Protein AF-J9DNV3-F1 (afdb_monomer_lite)

pLDDT: mean 88.5, std 7.34, range [64.44, 96.25]

Radius of gyration: 16.26 Å; chains: 1; bounding box: 33×27×43 Å

InterPro domains:
  IPR027272 Piezo family [PTHR47049] (1-113)

Organism: Wuchereria bancrofti (NCBI:txid6293)

Structure (mmCIF, N/CA/C/O backbone):
data_AF-J9DNV3-F1
#
_entry.id   AF-J9DNV3-F1
#
loop_
_atom_site.group_PDB
_atom_site.id
_atom_site.type_symbol
_atom_site.label_atom_id
_atom_site.label_alt_id
_atom_site.label_comp_id
_atom_site.label_asym_id
_atom_site.label_entity_id
_atom_site.label_seq_id
_atom_site.pdbx_PDB_ins_code
_atom_site.Cartn_x
_atom_site.Cartn_y
_atom_site.Cartn_z
_atom_site.occupancy
_atom_site.B_iso_or_equiv
_atom_site.auth_seq_id
_atom_site.auth_comp_id
_atom_site.auth_asym_id
_atom_site.auth_atom_id
_atom_site.pdbx_PDB_model_num
ATOM 1 N N . MET A 1 1 ? -3.497 2.275 15.743 1.00 85.81 1 MET A N 1
ATOM 2 C CA . MET A 1 1 ? -3.878 3.617 15.231 1.00 85.81 1 MET A CA 1
ATOM 3 C C . MET A 1 1 ? -2.666 4.524 15.023 1.00 85.81 1 MET A C 1
ATOM 5 O O . ME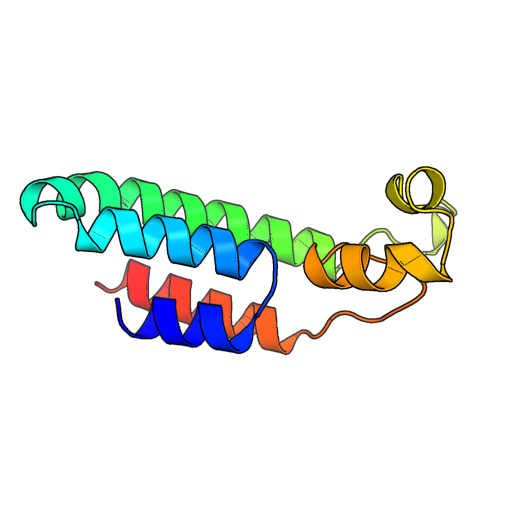T A 1 1 ? -2.448 4.947 13.900 1.00 85.81 1 MET A O 1
ATOM 9 N N . THR A 1 2 ? -1.830 4.778 16.037 1.00 89.88 2 THR A N 1
ATOM 10 C CA . THR A 1 2 ? -0.612 5.614 15.901 1.00 89.88 2 THR A CA 1
ATOM 11 C C . THR A 1 2 ? 0.356 5.110 14.825 1.00 89.88 2 THR A C 1
ATOM 13 O O . THR A 1 2 ? 0.823 5.900 14.013 1.00 89.88 2 THR A O 1
ATOM 16 N N . MET A 1 3 ? 0.579 3.793 14.746 1.00 91.62 3 MET A N 1
ATOM 17 C CA . MET A 1 3 ? 1.405 3.189 13.691 1.00 91.62 3 MET A CA 1
ATOM 18 C C . MET A 1 3 ? 0.876 3.468 12.276 1.00 91.62 3 MET A C 1
ATOM 20 O O . MET A 1 3 ? 1.674 3.688 11.375 1.00 91.62 3 MET A O 1
ATOM 24 N N . MET A 1 4 ? -0.447 3.535 12.077 1.00 93.44 4 MET A N 1
ATOM 25 C CA . MET A 1 4 ? -1.024 3.873 10.765 1.00 93.44 4 MET A CA 1
ATOM 26 C C . MET A 1 4 ? -0.638 5.295 10.348 1.00 93.44 4 MET A C 1
ATOM 28 O O . MET A 1 4 ? -0.258 5.518 9.205 1.00 93.44 4 MET A O 1
ATOM 32 N N . ALA A 1 5 ? -0.680 6.247 11.284 1.00 94.06 5 ALA A N 1
ATOM 33 C CA . ALA A 1 5 ? -0.280 7.626 11.019 1.00 94.06 5 ALA A CA 1
ATOM 34 C C . ALA A 1 5 ? 1.223 7.740 10.707 1.00 94.06 5 ALA A C 1
ATOM 36 O O . ALA A 1 5 ? 1.604 8.453 9.784 1.00 94.06 5 ALA A O 1
ATOM 37 N N . VAL A 1 6 ? 2.070 7.001 11.433 1.00 93.94 6 VAL A N 1
ATOM 38 C CA . VAL A 1 6 ? 3.523 6.973 11.188 1.00 93.94 6 VAL A CA 1
ATOM 39 C C . VAL A 1 6 ? 3.841 6.393 9.809 1.00 93.94 6 VAL A C 1
ATOM 41 O O . VAL A 1 6 ? 4.634 6.976 9.075 1.00 93.94 6 VAL A O 1
ATOM 44 N N . VAL A 1 7 ? 3.204 5.283 9.422 1.00 94.00 7 VAL A N 1
ATOM 45 C CA . VAL A 1 7 ? 3.427 4.674 8.100 1.00 94.00 7 VAL A CA 1
ATOM 46 C C . VAL A 1 7 ? 2.922 5.573 6.974 1.00 94.00 7 VAL A C 1
ATOM 48 O O . VAL A 1 7 ? 3.634 5.752 5.987 1.00 94.00 7 VAL A O 1
ATOM 51 N N . ALA A 1 8 ? 1.760 6.214 7.141 1.00 94.12 8 ALA A N 1
ATOM 52 C CA . ALA A 1 8 ? 1.266 7.190 6.172 1.00 94.12 8 ALA A CA 1
ATOM 53 C C . ALA A 1 8 ? 2.252 8.358 5.983 1.00 94.12 8 ALA A C 1
ATOM 55 O O . ALA A 1 8 ? 2.548 8.745 4.853 1.00 94.12 8 ALA A O 1
ATOM 56 N N . TRP A 1 9 ? 2.814 8.871 7.081 1.00 92.12 9 TRP A N 1
ATOM 57 C CA . TRP A 1 9 ? 3.813 9.940 7.049 1.00 92.12 9 TRP A CA 1
ATOM 58 C C . TRP A 1 9 ? 5.128 9.525 6.379 1.00 92.12 9 TRP A C 1
ATOM 60 O O . TRP A 1 9 ? 5.734 10.320 5.673 1.00 92.12 9 TRP A O 1
ATOM 70 N N . ILE A 1 10 ? 5.590 8.290 6.590 1.00 90.69 10 ILE A N 1
ATOM 71 C CA . ILE A 1 10 ? 6.827 7.792 5.968 1.00 90.69 10 ILE A CA 1
ATOM 72 C C . ILE A 1 10 ? 6.662 7.634 4.451 1.00 90.69 10 ILE A C 1
ATOM 74 O O . ILE A 1 10 ? 7.616 7.841 3.704 1.00 90.69 10 ILE A O 1
ATOM 78 N N . ARG A 1 11 ? 5.470 7.243 3.992 1.00 89.94 11 ARG A N 1
ATOM 79 C CA . ARG A 1 11 ? 5.229 6.906 2.587 1.00 89.94 11 ARG A CA 1
ATOM 80 C C . ARG A 1 11 ? 4.944 8.090 1.677 1.00 89.94 11 ARG A C 1
ATOM 82 O O . ARG A 1 11 ? 5.514 8.141 0.590 1.00 89.94 11 ARG A O 1
ATOM 89 N N . MET A 1 12 ? 4.079 9.011 2.110 1.00 90.88 12 MET A N 1
ATOM 90 C CA . MET A 1 12 ? 3.672 10.204 1.345 1.00 90.88 12 MET A CA 1
ATOM 91 C C . MET A 1 12 ? 3.206 9.917 -0.104 1.00 90.88 12 MET A C 1
ATOM 93 O O . MET A 1 12 ? 3.364 10.760 -0.985 1.00 90.88 12 MET A O 1
ATOM 97 N N . ASP A 1 13 ? 2.622 8.742 -0.354 1.00 92.19 13 ASP A N 1
ATOM 98 C CA . ASP A 1 13 ? 2.165 8.263 -1.668 1.00 92.19 13 ASP A CA 1
ATOM 99 C C . ASP A 1 13 ? 0.658 7.925 -1.682 1.00 92.19 13 ASP A C 1
ATOM 101 O O . ASP A 1 13 ? -0.061 8.139 -0.699 1.00 92.19 13 ASP A O 1
ATOM 105 N N . LEU A 1 14 ? 0.149 7.400 -2.803 1.00 92.75 14 LEU A N 1
ATOM 106 C CA . LEU A 1 14 ? -1.252 6.986 -2.940 1.00 92.75 14 LEU A CA 1
ATOM 107 C C . LEU A 1 14 ? -1.674 6.006 -1.829 1.00 92.75 14 LEU A C 1
ATOM 109 O O . LEU A 1 14 ? -2.755 6.153 -1.254 1.00 92.75 14 LEU A O 1
ATOM 113 N N . LEU A 1 15 ? -0.832 5.028 -1.488 1.00 92.38 15 LEU A N 1
ATOM 114 C CA . LEU A 1 15 ? -1.148 4.045 -0.450 1.00 92.38 15 LEU A CA 1
ATOM 115 C C . LEU A 1 15 ? -1.228 4.697 0.935 1.00 92.38 15 LEU A C 1
ATOM 117 O O . LEU A 1 15 ? -2.114 4.349 1.720 1.00 92.38 15 LEU A O 1
ATOM 121 N N . ALA A 1 16 ? -0.389 5.701 1.210 1.00 94.44 16 ALA A N 1
ATOM 122 C CA . ALA A 1 16 ? -0.521 6.534 2.403 1.00 94.44 16 ALA A CA 1
ATOM 123 C C . ALA A 1 16 ? -1.880 7.250 2.466 1.00 94.44 16 ALA A C 1
ATOM 125 O O . ALA A 1 16 ? -2.501 7.284 3.530 1.00 94.44 16 ALA A O 1
ATOM 126 N N . THR A 1 17 ? -2.385 7.782 1.345 1.00 95.06 17 THR A N 1
ATOM 127 C CA . THR A 1 17 ? -3.710 8.433 1.333 1.00 95.06 17 THR A CA 1
ATOM 128 C C . THR A 1 17 ? -4.848 7.460 1.622 1.00 95.06 17 THR A C 1
ATOM 130 O O . THR A 1 17 ? -5.735 7.779 2.414 1.00 95.06 17 THR A O 1
ATOM 133 N N . LEU A 1 18 ? -4.795 6.242 1.073 1.00 94.88 18 LEU A N 1
ATOM 134 C CA . LEU A 1 18 ? -5.770 5.191 1.376 1.00 94.88 18 LEU A CA 1
ATOM 135 C C . LEU A 1 18 ? -5.712 4.785 2.852 1.00 94.88 18 LEU A C 1
ATOM 137 O O . LEU A 1 18 ? -6.750 4.586 3.486 1.00 94.88 18 LEU A O 1
ATOM 141 N N . LEU A 1 19 ? -4.507 4.712 3.423 1.00 95.12 19 LEU A N 1
ATOM 142 C CA . LEU A 1 19 ? -4.319 4.424 4.841 1.00 95.12 19 LEU A CA 1
ATOM 143 C C . LEU A 1 19 ? -4.902 5.532 5.734 1.00 95.12 19 LEU A C 1
ATOM 145 O O . LEU A 1 19 ? -5.526 5.229 6.752 1.00 95.12 19 LEU A O 1
ATOM 149 N N . LEU A 1 20 ? -4.763 6.803 5.345 1.00 95.81 20 LEU A N 1
ATOM 150 C CA . LEU A 1 20 ? -5.385 7.931 6.046 1.00 95.81 20 LEU A CA 1
ATOM 151 C C . LEU A 1 20 ? -6.913 7.902 5.955 1.00 95.81 20 LEU A C 1
ATOM 153 O O . LEU A 1 20 ? -7.577 8.194 6.946 1.00 95.81 20 LEU A O 1
ATOM 157 N N . ILE A 1 21 ? -7.484 7.505 4.814 1.00 96.25 21 ILE A N 1
ATOM 158 C CA . ILE A 1 21 ? -8.937 7.325 4.677 1.00 96.25 21 ILE A CA 1
ATOM 159 C C . ILE A 1 21 ? -9.428 6.254 5.659 1.00 96.25 21 ILE A C 1
ATOM 161 O O . ILE A 1 21 ? -10.383 6.490 6.398 1.00 96.25 21 ILE A O 1
ATOM 165 N N . TRP A 1 22 ? -8.739 5.113 5.743 1.00 95.56 22 TRP A N 1
ATOM 166 C CA . TRP A 1 22 ? -9.043 4.078 6.735 1.00 95.56 22 TRP A CA 1
ATOM 167 C C . TRP A 1 22 ? -8.917 4.583 8.173 1.00 95.56 22 TRP A C 1
ATOM 169 O O . TRP A 1 22 ? -9.795 4.326 8.998 1.00 95.56 22 TRP A O 1
ATOM 179 N N . LEU A 1 23 ? -7.859 5.339 8.476 1.00 95.06 23 LEU A N 1
ATOM 180 C CA . LEU A 1 23 ? -7.669 5.950 9.789 1.00 95.06 23 LEU A CA 1
ATOM 181 C C . LEU A 1 23 ? -8.839 6.878 10.143 1.00 95.06 23 LEU A C 1
ATOM 183 O O . LEU A 1 23 ? -9.371 6.786 11.247 1.00 95.06 23 LEU A O 1
ATOM 187 N N . MET A 1 24 ? -9.282 7.719 9.206 1.00 96.00 24 MET A N 1
ATOM 188 C CA . MET A 1 24 ? -10.440 8.597 9.393 1.00 96.00 24 MET A CA 1
ATOM 189 C C . MET A 1 24 ? -11.718 7.796 9.654 1.00 96.00 24 MET A C 1
ATOM 191 O O . MET A 1 24 ? -12.452 8.113 10.589 1.00 96.00 24 MET A O 1
ATOM 195 N N . VAL A 1 25 ? -11.958 6.719 8.898 1.00 95.38 25 VAL A N 1
ATOM 196 C CA . VAL A 1 25 ? -13.100 5.819 9.125 1.00 95.38 25 VAL A CA 1
ATOM 197 C C . VAL A 1 25 ? -13.064 5.238 10.538 1.00 95.38 25 VAL A C 1
ATOM 199 O O . VAL A 1 25 ? -14.089 5.239 11.219 1.00 95.38 25 VAL A O 1
ATOM 202 N N . PHE A 1 26 ? -11.902 4.791 11.020 1.00 94.31 26 PHE A N 1
ATOM 203 C CA . PHE A 1 26 ? -11.767 4.249 12.373 1.00 94.31 26 PHE A CA 1
ATOM 204 C C . PHE A 1 26 ? -11.922 5.296 13.477 1.00 94.31 26 PHE A C 1
ATOM 206 O O . PHE A 1 26 ? -12.484 4.983 14.524 1.00 94.31 26 PHE A O 1
ATOM 213 N N . VAL A 1 27 ? -11.443 6.523 13.264 1.00 94.62 27 VAL A N 1
ATOM 214 C CA . VAL A 1 27 ? -11.557 7.617 14.243 1.00 94.62 27 VAL A CA 1
ATOM 215 C C . VAL A 1 27 ? -13.002 8.104 14.371 1.00 94.62 27 VAL A C 1
ATOM 217 O O . VAL A 1 27 ? -13.447 8.408 15.474 1.00 94.62 27 VAL A O 1
ATOM 220 N N . LEU A 1 28 ? -13.743 8.155 13.262 1.00 94.75 28 LEU A N 1
ATOM 221 C CA . LEU A 1 28 ? -15.139 8.601 13.238 1.00 94.75 28 LEU A CA 1
ATOM 222 C C . LEU A 1 28 ? -16.139 7.502 13.640 1.00 94.75 28 LEU A C 1
ATOM 224 O O . LEU A 1 28 ? -17.309 7.790 13.888 1.00 94.75 28 LEU A O 1
ATOM 228 N N . SER A 1 29 ? -15.699 6.245 13.707 1.00 93.69 29 SER A N 1
ATOM 229 C CA . SER A 1 29 ? -16.550 5.094 14.014 1.00 93.69 29 SER A CA 1
ATOM 230 C C . SER A 1 29 ? -16.597 4.757 15.508 1.00 93.69 29 SER A C 1
ATOM 232 O O . SER A 1 29 ? -15.658 4.980 16.269 1.00 93.69 29 SER A O 1
ATOM 234 N N . SER A 1 30 ? -17.701 4.140 15.942 1.00 94.00 30 SER A N 1
ATOM 235 C CA . SER A 1 30 ? -17.823 3.606 17.305 1.00 94.00 30 SER A CA 1
ATOM 236 C C . SER A 1 30 ? -16.914 2.385 17.516 1.00 94.00 30 SER A C 1
ATOM 238 O O . SER A 1 30 ? -16.621 1.651 16.572 1.00 94.00 30 SER A O 1
ATOM 240 N N . ARG A 1 31 ? -16.534 2.081 18.768 1.00 91.31 31 ARG A N 1
ATOM 241 C CA . ARG A 1 31 ? -15.687 0.907 19.085 1.00 91.31 31 ARG A CA 1
ATOM 242 C C . ARG A 1 31 ? -16.269 -0.418 18.575 1.00 91.31 31 ARG A C 1
ATOM 244 O O . ARG A 1 31 ? -15.518 -1.309 18.187 1.00 91.31 31 ARG A O 1
ATOM 251 N N . ILE A 1 32 ? -17.596 -0.543 18.566 1.00 93.88 32 ILE A N 1
ATOM 252 C CA . ILE A 1 32 ? -18.305 -1.742 18.099 1.00 93.88 32 ILE A CA 1
ATOM 253 C C . ILE A 1 32 ? -18.150 -1.880 16.582 1.00 93.88 32 ILE A C 1
ATOM 255 O O . ILE A 1 32 ? -17.809 -2.955 16.089 1.00 93.88 32 ILE A O 1
ATOM 259 N N . THR A 1 33 ? -18.331 -0.775 15.855 1.00 93.75 33 THR A N 1
ATOM 260 C CA . THR A 1 33 ? -18.123 -0.709 14.406 1.00 93.75 33 THR A C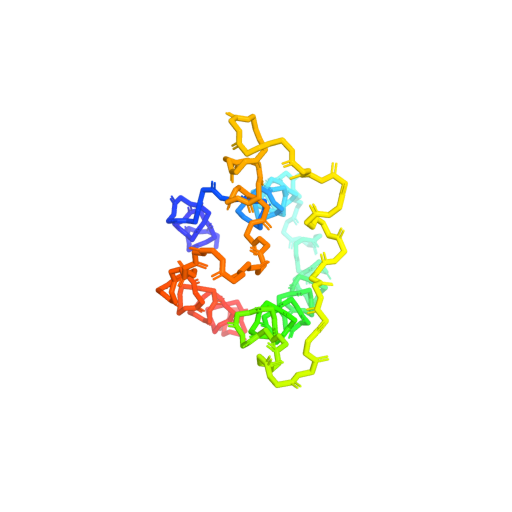A 1
ATOM 261 C C . THR A 1 33 ? -16.665 -0.992 14.050 1.00 93.75 33 THR A C 1
ATOM 263 O O . THR A 1 33 ? -16.406 -1.801 13.165 1.00 93.75 33 THR A O 1
ATOM 266 N N . CYS A 1 34 ? -15.709 -0.414 14.786 1.00 93.06 34 CYS A N 1
ATOM 267 C CA . CYS A 1 34 ? -14.282 -0.659 14.572 1.00 93.06 34 CYS A CA 1
ATOM 268 C C . CYS A 1 34 ? -13.926 -2.140 14.721 1.00 93.06 34 CYS A C 1
ATOM 270 O O . CYS A 1 34 ? -13.195 -2.661 13.888 1.00 93.06 34 CYS A O 1
ATOM 272 N N . ARG A 1 35 ? -14.488 -2.844 15.714 1.00 93.38 35 ARG A N 1
ATOM 273 C CA . ARG A 1 35 ? -14.280 -4.293 15.875 1.00 93.38 35 ARG A CA 1
ATOM 274 C C . ARG A 1 35 ? -14.801 -5.095 14.679 1.00 93.38 35 ARG A C 1
ATOM 276 O O . ARG A 1 35 ? -14.188 -6.084 14.301 1.00 93.38 35 ARG A O 1
ATOM 283 N N . CYS A 1 36 ? -15.920 -4.674 14.090 1.00 94.25 36 CYS A N 1
ATOM 284 C CA . CYS A 1 36 ? -16.492 -5.320 12.907 1.00 94.25 36 CYS A CA 1
ATOM 285 C C . CYS A 1 36 ? -15.666 -5.041 11.636 1.00 94.25 36 CYS A C 1
ATOM 287 O O . CYS A 1 36 ? -15.474 -5.927 10.808 1.00 94.25 36 CYS A O 1
ATOM 289 N N . LEU A 1 37 ? -15.137 -3.821 11.502 1.00 94.75 37 LEU A N 1
ATOM 290 C CA . LEU A 1 37 ? -14.317 -3.397 10.362 1.00 94.75 37 LEU A CA 1
ATOM 291 C C . LEU A 1 37 ? -12.864 -3.887 10.436 1.00 94.75 37 LEU A C 1
ATOM 293 O O . LEU A 1 37 ? -12.206 -3.989 9.404 1.00 94.75 37 LEU A O 1
ATOM 297 N N . TRP A 1 38 ? -12.361 -4.208 11.628 1.00 94.19 38 TRP A N 1
ATOM 298 C CA . TRP A 1 38 ? -10.992 -4.678 11.845 1.00 94.19 38 TRP A CA 1
ATOM 299 C C . TRP A 1 38 ? -10.579 -5.864 10.958 1.00 94.19 38 TRP A C 1
ATOM 301 O O . TRP A 1 38 ? -9.570 -5.738 10.266 1.00 94.19 38 TRP A O 1
ATOM 311 N N . PRO A 1 39 ? -11.335 -6.981 10.884 1.00 94.19 39 PRO A N 1
ATOM 312 C CA . PRO A 1 39 ? -10.973 -8.098 10.009 1.00 94.19 39 PRO A CA 1
ATOM 313 C C . PRO A 1 39 ? -10.976 -7.718 8.524 1.00 94.19 39 PRO A C 1
ATOM 315 O O . PRO A 1 39 ? -10.138 -8.210 7.774 1.00 94.19 39 PRO A O 1
ATOM 318 N N . MET A 1 40 ? -11.865 -6.813 8.094 1.00 95.56 40 MET A N 1
ATOM 319 C CA . MET A 1 40 ? -11.873 -6.317 6.711 1.00 95.56 40 MET A CA 1
ATOM 320 C C . MET A 1 40 ? -10.623 -5.495 6.407 1.00 95.56 40 MET A C 1
ATOM 322 O O . MET A 1 40 ? -10.034 -5.634 5.339 1.00 95.56 40 MET A O 1
ATOM 326 N N . PHE A 1 41 ? -10.186 -4.676 7.359 1.00 95.31 41 PHE A N 1
ATOM 327 C CA . PHE A 1 41 ? -8.958 -3.907 7.232 1.00 95.31 41 PHE A CA 1
ATOM 328 C C . PHE A 1 41 ? -7.703 -4.790 7.267 1.00 95.31 41 PHE A C 1
ATOM 330 O O . PHE A 1 41 ? -6.786 -4.587 6.473 1.00 95.31 41 PHE A O 1
ATOM 337 N N . LEU A 1 42 ? -7.674 -5.812 8.126 1.00 95.81 42 LEU A N 1
ATOM 338 C CA . LEU A 1 42 ? -6.599 -6.804 8.135 1.00 95.81 42 LEU A CA 1
ATOM 339 C C . LEU A 1 42 ? -6.520 -7.540 6.790 1.00 95.81 42 LEU A C 1
ATOM 341 O O . LEU A 1 42 ? -5.433 -7.675 6.229 1.00 95.81 42 LEU A O 1
ATOM 345 N N . LEU A 1 43 ? -7.663 -7.971 6.246 1.00 96.25 43 LEU A N 1
ATOM 346 C CA . LEU A 1 43 ? -7.734 -8.619 4.936 1.00 96.25 43 LEU A CA 1
ATOM 347 C C . LEU A 1 43 ? -7.272 -7.675 3.819 1.00 96.25 43 LEU A C 1
ATOM 349 O O . LEU A 1 43 ? -6.487 -8.084 2.967 1.00 96.25 43 LEU A O 1
ATOM 353 N N . TYR A 1 44 ? -7.687 -6.407 3.865 1.00 95.69 44 TYR A N 1
ATOM 354 C CA . TYR A 1 44 ? -7.220 -5.368 2.948 1.00 95.69 44 TYR A CA 1
ATOM 355 C C . TYR A 1 44 ? -5.689 -5.260 2.950 1.00 95.69 44 TYR A C 1
ATOM 357 O O . TYR A 1 44 ? -5.077 -5.383 1.892 1.00 95.69 44 TYR A O 1
ATOM 365 N N . LEU A 1 45 ? -5.055 -5.116 4.121 1.00 95.38 45 LEU A N 1
ATOM 366 C CA . LEU A 1 45 ? -3.592 -5.045 4.219 1.00 95.38 45 LEU A CA 1
ATOM 367 C C . LEU A 1 45 ? -2.911 -6.342 3.751 1.00 95.38 45 LEU A C 1
ATOM 369 O O . LEU A 1 45 ? -1.893 -6.290 3.064 1.00 95.38 45 LEU A O 1
ATOM 373 N N . THR A 1 46 ? -3.487 -7.499 4.087 1.00 95.50 46 THR A N 1
ATOM 374 C CA . THR A 1 46 ? -2.945 -8.819 3.722 1.00 95.50 46 THR A CA 1
ATOM 375 C C . THR A 1 46 ? -2.940 -9.047 2.210 1.00 95.50 46 THR A C 1
ATOM 377 O O . THR A 1 46 ? -2.033 -9.696 1.704 1.00 95.50 46 THR A O 1
ATOM 380 N N . VAL A 1 47 ? -3.921 -8.512 1.475 1.00 95.69 47 VAL A N 1
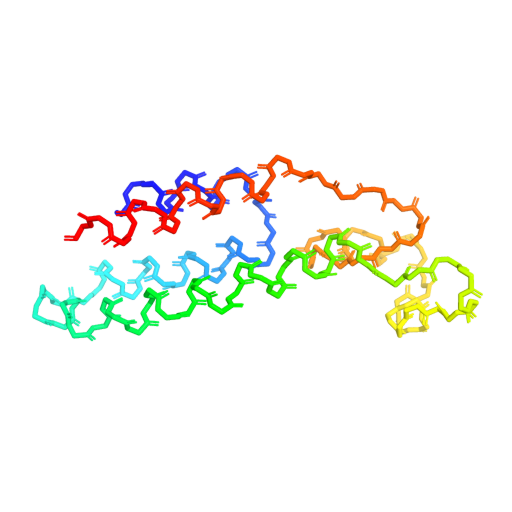ATOM 381 C CA . VAL A 1 47 ? -3.967 -8.578 0.003 1.00 95.69 47 VAL A CA 1
ATOM 382 C C . VAL A 1 47 ? -3.097 -7.492 -0.631 1.00 95.69 47 VAL A C 1
ATOM 384 O O . VAL A 1 47 ? -2.418 -7.741 -1.627 1.00 95.69 47 VAL A O 1
ATOM 387 N N . LEU A 1 48 ? -3.092 -6.291 -0.051 1.00 93.06 48 LEU A N 1
ATOM 388 C CA . LE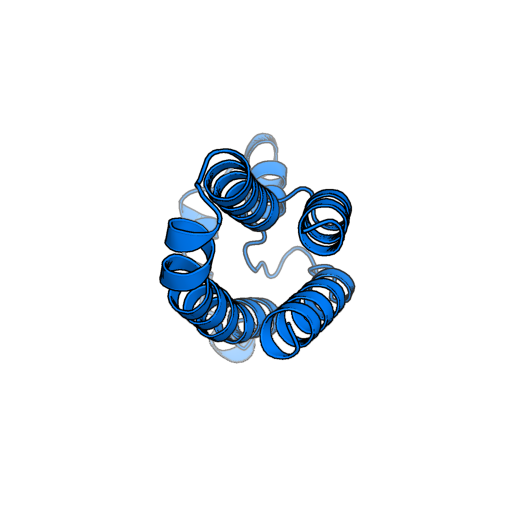U A 1 48 ? -2.355 -5.150 -0.582 1.00 93.06 48 LEU A CA 1
ATOM 389 C C . LEU A 1 48 ? -0.837 -5.363 -0.525 1.00 93.06 48 LEU A C 1
ATOM 391 O O . LEU A 1 48 ? -0.142 -5.053 -1.488 1.00 93.06 48 LEU A O 1
ATOM 395 N N . PHE A 1 49 ? -0.323 -5.927 0.570 1.00 93.06 49 PHE A N 1
ATOM 396 C CA . PHE A 1 49 ? 1.109 -6.153 0.764 1.00 93.06 49 PHE A CA 1
ATOM 397 C C . PHE A 1 49 ? 1.771 -7.022 -0.330 1.00 93.06 49 PHE A C 1
ATOM 399 O O . PHE A 1 49 ? 2.735 -6.558 -0.944 1.00 93.06 49 PHE A O 1
ATOM 406 N N . PRO A 1 50 ? 1.290 -8.244 -0.647 1.00 92.88 50 PRO A N 1
ATOM 407 C CA . PRO A 1 50 ? 1.874 -9.055 -1.714 1.00 92.88 50 PRO A CA 1
ATOM 408 C C . PRO A 1 50 ? 1.691 -8.422 -3.096 1.00 92.88 50 PRO A C 1
ATOM 410 O O . PRO A 1 50 ? 2.563 -8.565 -3.949 1.00 92.88 50 PRO A O 1
ATOM 413 N N . LEU A 1 51 ? 0.595 -7.693 -3.320 1.00 91.56 51 LEU A N 1
ATOM 414 C CA . LEU A 1 51 ? 0.362 -6.971 -4.569 1.00 91.56 51 LEU A CA 1
ATOM 415 C C . LEU A 1 51 ? 1.385 -5.842 -4.754 1.00 91.56 51 LEU A C 1
ATOM 417 O O . LEU A 1 51 ? 1.959 -5.694 -5.831 1.00 91.56 51 LEU A O 1
ATOM 421 N N . GLN A 1 52 ? 1.690 -5.106 -3.689 1.00 90.62 52 GLN A N 1
ATOM 422 C CA . GLN A 1 52 ? 2.740 -4.099 -3.715 1.00 90.62 52 GLN A CA 1
ATOM 423 C C . GLN A 1 52 ? 4.128 -4.717 -3.903 1.00 90.62 52 GLN A C 1
ATOM 425 O O . GLN A 1 52 ? 4.933 -4.214 -4.683 1.00 90.62 52 GLN A O 1
ATOM 430 N N . TYR A 1 53 ? 4.403 -5.837 -3.234 1.00 90.06 53 TYR A N 1
ATOM 431 C CA . TYR A 1 53 ? 5.647 -6.571 -3.435 1.00 90.06 53 TYR A CA 1
ATOM 432 C C . TYR A 1 53 ? 5.807 -7.021 -4.895 1.00 90.06 53 TYR A C 1
ATOM 434 O O . TYR A 1 53 ? 6.879 -6.852 -5.472 1.00 90.06 53 TYR A O 1
ATOM 442 N N . ALA A 1 54 ? 4.739 -7.516 -5.528 1.00 89.31 54 ALA A N 1
ATOM 443 C CA . ALA A 1 54 ? 4.751 -7.877 -6.943 1.00 89.31 54 ALA A CA 1
ATOM 444 C C . ALA A 1 54 ? 5.072 -6.673 -7.846 1.00 89.31 54 ALA A C 1
ATOM 446 O O . ALA A 1 54 ? 5.845 -6.812 -8.794 1.00 89.31 54 ALA A O 1
ATOM 447 N N . PHE A 1 55 ? 4.552 -5.482 -7.528 1.00 86.25 55 PHE A N 1
ATOM 448 C CA . PHE A 1 55 ? 4.927 -4.257 -8.236 1.00 86.25 55 PHE A CA 1
ATOM 449 C C . PHE A 1 55 ? 6.394 -3.869 -8.022 1.00 86.25 55 PHE A C 1
ATOM 451 O O . PHE A 1 55 ? 7.050 -3.498 -8.991 1.00 86.25 55 PHE A O 1
ATOM 458 N N . TYR A 1 56 ? 6.936 -4.008 -6.808 1.00 85.75 56 TYR A N 1
ATOM 459 C CA . TYR A 1 56 ? 8.353 -3.735 -6.543 1.00 85.75 56 TYR A CA 1
ATOM 460 C C . TYR A 1 56 ? 9.300 -4.703 -7.260 1.00 85.75 56 TYR A C 1
ATOM 462 O O . TYR A 1 56 ? 10.364 -4.283 -7.711 1.00 85.75 56 TYR A O 1
ATOM 470 N N . VAL A 1 57 ? 8.928 -5.982 -7.373 1.00 87.88 57 VAL A N 1
ATOM 471 C CA . VAL A 1 57 ? 9.683 -6.968 -8.166 1.00 87.88 57 VAL A CA 1
ATOM 472 C C . VAL A 1 57 ? 9.622 -6.615 -9.653 1.00 87.88 57 VAL A C 1
ATOM 474 O O . VAL A 1 57 ? 10.630 -6.702 -10.352 1.00 87.88 57 VAL A O 1
ATOM 477 N N . GLY A 1 58 ? 8.452 -6.176 -10.118 1.00 85.25 58 GLY A N 1
ATOM 478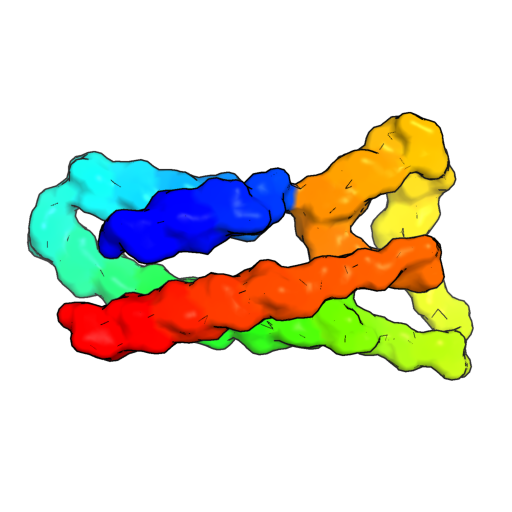 C CA . GLY A 1 58 ? 8.239 -5.744 -11.488 1.00 85.25 58 GLY A CA 1
ATOM 479 C C . GLY A 1 58 ? 8.306 -6.875 -12.520 1.00 85.25 58 GLY A C 1
ATOM 480 O O . GLY A 1 58 ? 8.428 -8.061 -12.209 1.00 85.25 58 GLY A O 1
ATOM 481 N N . LEU A 1 59 ? 8.190 -6.490 -13.789 1.00 83.81 59 LEU A N 1
ATOM 482 C CA . LEU A 1 59 ? 8.330 -7.372 -14.941 1.00 83.81 59 LEU A CA 1
ATOM 483 C C . LEU A 1 59 ? 9.811 -7.619 -15.258 1.00 83.81 59 LEU A C 1
ATOM 485 O O . LEU A 1 59 ? 10.596 -6.664 -15.295 1.00 83.81 59 LEU A O 1
ATOM 489 N N . PRO A 1 60 ? 10.194 -8.868 -15.579 1.00 83.81 60 PRO A N 1
ATOM 490 C CA . PRO A 1 60 ? 11.560 -9.164 -15.962 1.00 83.81 60 PRO A CA 1
ATOM 491 C C . PRO A 1 60 ? 11.980 -8.391 -17.224 1.00 83.81 60 PRO A C 1
ATOM 493 O O . PRO A 1 60 ? 11.223 -8.352 -18.198 1.00 83.81 60 PRO A O 1
ATOM 496 N N . PRO A 1 61 ? 13.205 -7.837 -17.264 1.00 76.56 61 PRO A N 1
ATOM 497 C CA . PRO A 1 61 ? 13.653 -6.977 -18.363 1.00 76.56 61 PRO A CA 1
ATOM 498 C C . PRO A 1 61 ? 13.795 -7.716 -19.704 1.00 76.56 61 PRO A C 1
ATOM 500 O O . PRO A 1 61 ? 13.807 -7.087 -20.756 1.00 76.56 61 PRO A O 1
ATOM 503 N N . PHE A 1 62 ? 13.876 -9.050 -19.693 1.00 80.88 62 PHE A N 1
ATOM 504 C CA . PHE A 1 62 ? 14.035 -9.858 -20.905 1.00 80.88 62 PHE A CA 1
ATOM 505 C C . PHE A 1 62 ? 12.749 -10.022 -21.726 1.00 80.88 62 PHE A C 1
ATOM 507 O O . PHE A 1 62 ? 12.824 -10.484 -22.861 1.00 80.88 62 PHE A O 1
ATOM 514 N N . LEU A 1 63 ? 11.574 -9.674 -21.182 1.00 80.06 63 LEU A N 1
ATOM 515 C CA . LEU A 1 63 ? 10.323 -9.774 -21.939 1.00 80.06 63 LEU A CA 1
ATOM 516 C C . LEU A 1 63 ? 10.125 -8.625 -22.940 1.00 80.06 63 LEU A C 1
ATOM 518 O O . LEU A 1 63 ? 9.191 -8.693 -23.734 1.00 80.06 63 LEU A O 1
ATOM 522 N N . CYS A 1 64 ? 10.967 -7.583 -22.909 1.00 81.12 64 CYS A N 1
ATOM 523 C CA . CYS A 1 64 ? 10.845 -6.394 -23.766 1.00 81.12 64 CYS A CA 1
ATOM 524 C C . CYS A 1 64 ? 9.430 -5.776 -23.763 1.00 81.12 64 CYS A C 1
ATOM 526 O O . CYS A 1 64 ? 9.012 -5.169 -24.749 1.00 81.12 64 CYS A O 1
ATOM 528 N N . PHE A 1 65 ? 8.679 -5.949 -22.670 1.00 83.69 65 PHE A N 1
ATOM 529 C CA . PHE A 1 65 ? 7.369 -5.337 -22.494 1.00 83.69 65 PHE A CA 1
ATOM 530 C C . PHE A 1 65 ? 7.505 -4.049 -21.702 1.00 83.69 65 PHE A C 1
ATOM 532 O O . PHE A 1 65 ? 7.945 -4.054 -20.554 1.00 83.69 65 PHE A O 1
ATOM 539 N N . ASP A 1 66 ? 7.056 -2.955 -22.303 1.00 82.50 66 ASP A N 1
ATOM 540 C CA . ASP A 1 66 ? 6.886 -1.704 -21.587 1.00 82.50 66 ASP A CA 1
ATOM 541 C C . ASP A 1 66 ? 5.635 -1.752 -20.713 1.00 82.50 66 ASP A C 1
ATOM 543 O O . ASP A 1 66 ? 4.579 -2.258 -21.109 1.00 82.50 66 ASP A O 1
ATOM 547 N N . TYR A 1 67 ? 5.734 -1.163 -19.525 1.00 85.25 67 TYR A N 1
ATOM 548 C CA . TYR A 1 67 ? 4.571 -0.973 -18.674 1.00 85.25 67 TYR A CA 1
ATOM 549 C C . TYR A 1 67 ? 3.529 -0.082 -19.353 1.00 85.25 67 TYR A C 1
ATOM 551 O O . TYR A 1 67 ? 3.898 0.906 -19.985 1.00 85.25 67 TYR A O 1
ATOM 559 N N . PRO A 1 68 ? 2.224 -0.348 -19.177 1.00 85.56 68 PRO A N 1
ATOM 560 C CA . PRO A 1 68 ? 1.185 0.374 -19.900 1.00 85.56 68 PRO A CA 1
ATOM 561 C C . PRO A 1 68 ? 1.230 1.881 -19.633 1.00 85.56 68 PRO A C 1
ATOM 563 O O . PRO A 1 68 ? 1.099 2.651 -20.580 1.00 85.56 68 PRO A O 1
ATOM 566 N N . TRP A 1 69 ? 1.484 2.319 -18.393 1.00 84.50 69 TRP A N 1
ATOM 567 C CA . TRP A 1 69 ? 1.554 3.744 -18.035 1.00 84.50 69 TRP A CA 1
ATOM 568 C C . TRP A 1 69 ? 2.675 4.509 -18.737 1.00 84.50 69 TRP A C 1
ATOM 570 O O . TRP A 1 69 ? 2.548 5.718 -18.864 1.00 84.50 69 TRP A O 1
ATOM 580 N N . SER A 1 70 ? 3.705 3.853 -19.280 1.00 78.31 70 SER A N 1
ATOM 581 C CA . SER A 1 70 ? 4.719 4.545 -20.090 1.00 78.31 70 SER A CA 1
ATOM 582 C C . SER A 1 70 ? 4.119 5.204 -21.340 1.00 78.31 70 SER A C 1
ATOM 584 O O . SER A 1 70 ? 4.639 6.207 -21.823 1.00 78.31 70 SER A O 1
ATOM 586 N N . ARG A 1 71 ? 3.000 4.664 -21.846 1.00 78.50 71 ARG A N 1
ATOM 587 C CA . ARG A 1 71 ? 2.302 5.162 -23.036 1.00 78.50 71 ARG A CA 1
ATOM 588 C C . ARG A 1 71 ? 1.297 6.269 -22.723 1.00 78.50 71 ARG A C 1
ATOM 590 O O . ARG A 1 71 ? 1.155 7.183 -23.522 1.00 78.50 71 ARG A O 1
ATOM 597 N N . TRP A 1 72 ? 0.590 6.176 -21.596 1.00 77.38 72 TRP A N 1
ATOM 598 C CA . TRP A 1 72 ? -0.428 7.167 -21.202 1.00 77.38 72 TRP A CA 1
ATOM 599 C C . TRP A 1 72 ? 0.182 8.347 -20.437 1.00 77.38 72 TRP A C 1
ATOM 601 O O . TRP A 1 72 ? -0.342 9.452 -20.507 1.00 77.38 72 TRP A O 1
ATOM 611 N N . LEU A 1 73 ? 1.292 8.119 -19.727 1.00 77.25 73 LEU A N 1
ATOM 612 C CA . LEU A 1 73 ? 2.077 9.128 -19.016 1.00 77.25 73 LEU A CA 1
ATOM 613 C C . LEU A 1 73 ? 3.416 9.363 -19.744 1.00 77.25 73 LEU A C 1
ATOM 615 O O . LEU A 1 73 ? 4.486 9.326 -19.142 1.00 77.25 73 LEU A O 1
ATOM 619 N N . SER A 1 74 ? 3.365 9.581 -21.061 1.00 68.38 74 SER A N 1
ATOM 620 C CA . SER A 1 74 ? 4.566 9.695 -21.901 1.00 68.38 74 SER A CA 1
ATOM 621 C C . SER A 1 74 ? 5.359 10.984 -21.684 1.00 68.38 74 SER A C 1
ATOM 623 O O . SER A 1 74 ? 6.567 10.972 -21.908 1.00 68.38 74 SER A O 1
ATOM 625 N N . ASP A 1 75 ? 4.706 12.071 -21.253 1.00 76.12 75 ASP A N 1
ATOM 626 C CA . ASP A 1 75 ? 5.337 13.380 -21.043 1.00 76.12 75 ASP A CA 1
ATOM 627 C C . ASP A 1 75 ? 6.180 13.410 -19.753 1.00 76.12 75 ASP A C 1
ATOM 629 O O . ASP A 1 75 ? 5.629 13.551 -18.656 1.00 76.12 75 ASP A O 1
ATOM 633 N N . PRO A 1 76 ? 7.523 13.327 -19.848 1.00 64.62 76 PRO A N 1
ATOM 634 C CA . PRO A 1 76 ? 8.382 13.098 -18.684 1.00 64.62 76 PRO A CA 1
ATOM 635 C C . PRO A 1 76 ? 8.400 14.292 -17.715 1.00 64.62 76 PRO A C 1
ATOM 637 O O . PRO A 1 76 ? 8.498 14.121 -16.506 1.00 64.62 76 PRO A O 1
ATOM 640 N N . LEU A 1 77 ? 8.241 15.518 -18.227 1.00 64.44 77 LEU A N 1
ATOM 641 C CA . LEU A 1 77 ? 8.332 16.749 -17.431 1.00 64.44 77 LEU A CA 1
ATOM 642 C C . LEU A 1 77 ? 7.153 16.967 -16.468 1.00 64.44 77 LEU A C 1
ATOM 644 O O . LEU A 1 77 ? 7.323 17.652 -15.463 1.00 64.44 77 LEU A O 1
ATOM 648 N N . GLN A 1 78 ? 5.970 16.415 -16.758 1.00 65.25 78 GLN A N 1
ATOM 649 C CA . GLN A 1 78 ? 4.787 16.556 -15.895 1.00 65.25 78 GLN A CA 1
ATOM 650 C C . GLN A 1 78 ? 4.445 15.272 -15.140 1.00 65.25 78 GLN A C 1
ATOM 652 O O . GLN A 1 78 ? 3.970 15.339 -14.006 1.00 65.25 78 GLN A O 1
ATOM 657 N N . ASN A 1 79 ? 4.691 14.111 -15.744 1.00 80.12 79 ASN A N 1
ATOM 658 C CA . ASN A 1 79 ? 4.105 12.869 -15.263 1.00 80.12 79 ASN A CA 1
ATOM 659 C C . ASN A 1 79 ? 5.025 12.028 -14.378 1.00 80.12 79 ASN A C 1
ATOM 661 O O . ASN A 1 79 ? 4.512 11.188 -13.641 1.00 80.12 79 ASN A O 1
ATOM 665 N N . ASP A 1 80 ? 6.339 12.269 -14.363 1.00 81.31 80 ASP A N 1
ATOM 666 C CA . ASP A 1 80 ? 7.261 11.484 -13.532 1.00 81.31 80 ASP A CA 1
ATOM 667 C C . ASP A 1 80 ? 6.927 11.630 -12.034 1.00 81.31 80 ASP A C 1
ATOM 669 O O . ASP A 1 80 ? 6.841 10.633 -11.317 1.00 81.31 80 ASP A O 1
ATOM 673 N N . ASN A 1 81 ? 6.604 12.843 -11.569 1.00 85.62 81 ASN A N 1
ATOM 674 C CA . ASN A 1 81 ? 6.157 13.070 -10.187 1.00 85.62 81 ASN A CA 1
ATOM 675 C C . ASN A 1 81 ? 4.851 12.334 -9.855 1.00 85.62 81 ASN A C 1
ATOM 677 O O . ASN A 1 81 ? 4.682 11.855 -8.734 1.00 85.62 81 ASN A O 1
ATOM 681 N N . LEU A 1 82 ? 3.932 12.229 -10.818 1.00 86.50 82 LEU A N 1
ATOM 682 C CA . LEU A 1 82 ? 2.675 11.508 -10.635 1.00 86.50 82 LEU A CA 1
ATOM 683 C C . LEU A 1 82 ? 2.910 9.993 -10.572 1.00 86.50 82 LEU A C 1
ATOM 685 O O . LEU A 1 82 ? 2.318 9.325 -9.730 1.00 86.50 82 LEU A O 1
ATOM 689 N N . ILE A 1 83 ? 3.811 9.459 -11.403 1.00 86.75 83 ILE A N 1
ATOM 690 C CA . ILE A 1 83 ? 4.235 8.049 -11.363 1.00 86.75 83 ILE A CA 1
ATOM 691 C C . ILE A 1 83 ? 4.871 7.726 -10.006 1.00 86.75 83 ILE A C 1
ATOM 693 O O . ILE A 1 83 ? 4.522 6.712 -9.401 1.00 86.75 83 ILE A O 1
ATOM 697 N N . PHE A 1 84 ? 5.740 8.608 -9.499 1.00 86.69 84 PHE A N 1
ATOM 698 C CA . PHE A 1 84 ? 6.342 8.471 -8.171 1.00 86.69 84 PHE A CA 1
ATOM 699 C C . PHE A 1 84 ? 5.301 8.503 -7.051 1.00 86.69 84 PHE A C 1
ATOM 701 O O . PHE A 1 84 ? 5.359 7.684 -6.137 1.00 86.69 84 PHE A O 1
ATOM 708 N N . TRP A 1 85 ? 4.336 9.422 -7.117 1.00 89.00 85 TRP A N 1
ATOM 709 C CA . TRP A 1 85 ? 3.279 9.518 -6.112 1.00 89.00 85 TRP A CA 1
ATOM 710 C C . TRP A 1 85 ? 2.323 8.315 -6.139 1.00 89.00 85 TRP A C 1
ATOM 712 O O . TRP A 1 85 ? 1.844 7.882 -5.093 1.00 89.00 85 TRP A O 1
ATOM 722 N N . LEU A 1 86 ? 2.076 7.740 -7.319 1.00 88.44 86 LEU A N 1
ATOM 723 C CA . LEU A 1 86 ? 1.307 6.504 -7.490 1.00 88.44 86 LEU A CA 1
ATOM 724 C C . LEU A 1 86 ? 2.094 5.237 -7.094 1.00 88.44 86 LEU A C 1
ATOM 726 O O . LEU A 1 86 ? 1.495 4.166 -7.053 1.00 88.44 86 LEU A O 1
ATOM 730 N N . ASP A 1 87 ? 3.398 5.349 -6.803 1.00 88.38 87 ASP A N 1
ATOM 731 C CA . ASP A 1 87 ? 4.317 4.234 -6.498 1.00 88.38 87 ASP A CA 1
ATOM 732 C C . ASP A 1 87 ? 4.330 3.153 -7.605 1.00 88.38 87 ASP A C 1
ATOM 734 O O . ASP A 1 87 ? 4.425 1.954 -7.347 1.00 88.38 87 ASP A O 1
ATOM 738 N N . LEU A 1 88 ? 4.198 3.580 -8.869 1.00 87.19 88 LEU A N 1
ATOM 739 C CA . LEU A 1 88 ? 4.150 2.684 -10.029 1.00 87.19 88 LEU A CA 1
ATOM 740 C C . LEU A 1 88 ? 5.553 2.175 -10.404 1.00 87.19 88 LEU A C 1
ATOM 742 O O . LEU A 1 88 ? 6.508 2.959 -10.416 1.00 87.19 88 LEU A O 1
ATOM 746 N N . PRO A 1 89 ? 5.703 0.894 -10.798 1.00 86.50 89 PRO A N 1
ATOM 747 C CA . PRO A 1 89 ? 6.994 0.390 -11.239 1.00 86.50 89 PRO A CA 1
ATOM 748 C C . PRO A 1 89 ? 7.456 1.069 -12.528 1.00 86.50 89 PRO A C 1
ATOM 750 O O . PRO A 1 89 ? 6.678 1.366 -13.429 1.00 86.50 89 PRO A O 1
ATOM 753 N N . SER A 1 90 ? 8.750 1.317 -12.662 1.00 83.00 90 SER A N 1
ATOM 754 C 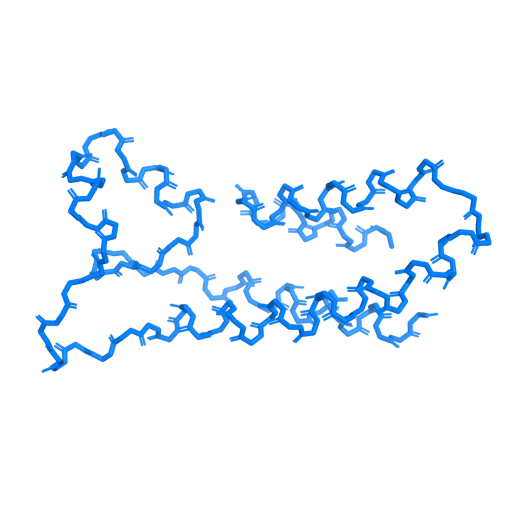CA . SER A 1 90 ? 9.299 1.860 -13.901 1.00 83.00 90 SER A CA 1
ATOM 755 C C . SER A 1 90 ? 10.709 1.338 -14.116 1.00 83.00 90 SER A C 1
ATOM 757 O O . SER A 1 90 ? 11.432 1.086 -13.160 1.00 83.00 90 SER A O 1
ATOM 759 N N . TYR A 1 91 ? 11.124 1.203 -15.375 1.00 79.50 91 TYR A N 1
ATOM 760 C CA . TYR A 1 91 ? 12.520 0.894 -15.698 1.00 79.50 91 TYR A CA 1
ATOM 761 C C . TYR A 1 91 ? 13.449 2.106 -15.537 1.00 79.50 91 TYR A C 1
ATOM 763 O O . TYR A 1 91 ? 14.666 1.957 -15.568 1.00 79.50 91 TYR A O 1
ATOM 771 N N . ARG A 1 92 ? 12.886 3.314 -15.396 1.00 74.19 92 ARG A N 1
ATOM 772 C CA . ARG A 1 92 ? 13.642 4.571 -15.311 1.00 74.19 92 ARG A CA 1
ATOM 773 C C . ARG A 1 92 ? 14.163 4.843 -13.902 1.00 74.19 92 ARG A C 1
ATOM 775 O O . ARG A 1 92 ? 15.216 5.456 -13.762 1.00 74.19 92 ARG A O 1
ATOM 782 N N . PHE A 1 93 ? 13.438 4.391 -12.878 1.00 75.25 93 PHE A N 1
ATOM 783 C CA . PHE A 1 93 ? 13.729 4.709 -11.485 1.00 75.25 93 PHE A CA 1
ATOM 784 C C . PHE A 1 93 ? 13.497 3.503 -10.576 1.00 75.25 93 PHE A C 1
ATOM 786 O O . PHE A 1 93 ? 12.516 2.776 -10.727 1.00 75.25 93 PHE A O 1
ATOM 793 N N . GLN A 1 94 ? 14.387 3.327 -9.600 1.00 76.38 94 GLN A N 1
ATOM 794 C CA . GLN A 1 94 ? 14.257 2.306 -8.567 1.00 76.38 94 GLN A CA 1
ATOM 795 C C . GLN A 1 94 ? 13.338 2.818 -7.453 1.00 76.38 94 GLN A C 1
ATOM 797 O O . GLN A 1 94 ? 13.519 3.934 -6.962 1.00 76.38 94 GLN A O 1
ATOM 802 N N . LEU A 1 95 ? 12.379 1.999 -7.027 1.00 80.44 95 LEU A N 1
ATOM 803 C CA . LEU A 1 95 ? 11.519 2.339 -5.900 1.00 80.44 95 LEU A CA 1
ATOM 804 C C . LEU A 1 95 ? 12.210 2.054 -4.552 1.00 80.44 95 LEU A C 1
ATOM 806 O O . LEU A 1 95 ? 13.078 1.185 -4.439 1.00 80.44 95 LEU A O 1
ATOM 810 N N . ASP A 1 96 ? 11.811 2.789 -3.515 1.00 82.69 96 ASP A N 1
ATOM 811 C CA . ASP A 1 96 ? 12.457 2.763 -2.200 1.00 82.69 96 ASP A CA 1
ATOM 812 C C . ASP A 1 96 ? 11.929 1.592 -1.340 1.00 82.69 96 ASP A C 1
ATOM 814 O O . ASP A 1 96 ? 10.855 1.656 -0.737 1.00 82.69 96 ASP A O 1
ATOM 818 N N . THR A 1 97 ? 12.695 0.500 -1.252 1.00 80.00 97 THR A N 1
ATOM 819 C CA . THR A 1 97 ? 12.282 -0.764 -0.598 1.00 80.00 97 THR A CA 1
ATOM 820 C C . THR A 1 97 ? 11.964 -0.625 0.894 1.00 80.00 97 THR A C 1
ATOM 822 O O . THR A 1 97 ? 11.221 -1.431 1.461 1.00 80.00 97 THR A O 1
ATOM 825 N N . ARG A 1 98 ? 12.466 0.436 1.538 1.00 85.62 98 ARG A N 1
ATOM 826 C CA . ARG A 1 98 ? 12.188 0.782 2.941 1.00 85.62 98 ARG A CA 1
ATOM 827 C C . ARG A 1 98 ? 10.693 0.965 3.212 1.00 85.62 98 ARG A C 1
ATOM 829 O O . ARG A 1 98 ? 10.224 0.608 4.293 1.00 85.62 98 ARG A O 1
ATOM 836 N N . LYS A 1 99 ? 9.930 1.444 2.223 1.00 87.88 99 LYS A N 1
ATOM 837 C CA . LYS A 1 99 ? 8.472 1.592 2.321 1.00 87.88 99 LYS A CA 1
ATOM 838 C C . LYS A 1 99 ? 7.759 0.256 2.523 1.00 87.88 99 LYS A C 1
ATOM 840 O O . LYS A 1 99 ? 6.769 0.202 3.250 1.00 87.88 99 LYS A O 1
ATOM 845 N N . SER A 1 100 ? 8.251 -0.823 1.914 1.00 87.75 100 SER A N 1
ATOM 846 C CA . SER A 1 100 ? 7.664 -2.160 2.061 1.00 87.75 100 SER A CA 1
ATOM 847 C C . SER A 1 100 ? 7.861 -2.715 3.474 1.00 87.75 100 SER A C 1
ATOM 849 O O . SER A 1 100 ? 6.987 -3.406 3.990 1.00 87.75 100 SER A O 1
ATOM 851 N N . VAL A 1 101 ? 8.980 -2.392 4.129 1.00 91.56 101 VAL A N 1
ATOM 852 C CA . VAL A 1 101 ? 9.250 -2.822 5.512 1.00 91.56 101 VAL A CA 1
ATOM 853 C C . VAL A 1 101 ? 8.293 -2.144 6.493 1.00 91.56 101 VAL A C 1
ATOM 855 O O . VAL A 1 101 ? 7.765 -2.800 7.388 1.00 91.56 101 VAL A O 1
ATOM 858 N N . ALA A 1 102 ? 8.030 -0.847 6.307 1.00 92.06 102 ALA A N 1
ATOM 859 C CA . ALA A 1 102 ? 7.075 -0.108 7.133 1.00 92.06 102 ALA A CA 1
ATOM 860 C C . ALA A 1 102 ? 5.661 -0.716 7.060 1.00 92.06 102 ALA A C 1
ATOM 862 O O . ALA A 1 102 ? 5.016 -0.905 8.091 1.00 92.06 102 ALA A O 1
ATOM 863 N N . ASP A 1 103 ? 5.219 -1.103 5.863 1.00 92.31 103 ASP A N 1
ATOM 864 C CA . ASP A 1 103 ? 3.925 -1.763 5.662 1.00 92.31 103 ASP A CA 1
ATOM 865 C C . ASP A 1 103 ? 3.858 -3.159 6.272 1.00 92.31 103 ASP A C 1
ATOM 867 O O . ASP A 1 103 ? 2.834 -3.541 6.836 1.00 92.31 103 ASP A O 1
ATOM 871 N N . PHE A 1 104 ? 4.955 -3.914 6.210 1.00 93.62 104 PHE A N 1
ATOM 872 C CA . PHE A 1 104 ? 5.032 -5.210 6.872 1.00 93.62 104 PHE A CA 1
ATOM 873 C C . PHE A 1 104 ? 4.884 -5.073 8.394 1.00 93.62 104 PHE A C 1
ATOM 875 O O . PHE A 1 104 ? 4.119 -5.809 9.018 1.00 93.62 104 PHE A O 1
ATOM 882 N N . LEU A 1 105 ? 5.569 -4.096 8.997 1.00 93.75 105 LEU A N 1
ATOM 883 C CA . LEU A 1 105 ? 5.437 -3.806 10.426 1.00 93.75 105 LEU A CA 1
ATOM 884 C C . LEU A 1 105 ? 4.016 -3.357 10.782 1.00 93.75 105 LEU A C 1
ATOM 886 O O . LEU A 1 105 ? 3.495 -3.750 11.825 1.00 93.75 105 LEU A O 1
ATOM 890 N N . LEU A 1 106 ? 3.365 -2.577 9.915 1.00 94.50 106 LEU A N 1
ATOM 891 C CA . LEU A 1 106 ? 1.965 -2.203 10.094 1.00 94.50 106 LEU A CA 1
ATOM 892 C C . LEU A 1 106 ? 1.052 -3.431 10.091 1.00 94.50 106 LEU A C 1
ATOM 894 O O . LEU A 1 106 ? 0.235 -3.569 11.000 1.00 94.50 106 LEU A O 1
ATOM 898 N N . LEU A 1 107 ? 1.205 -4.321 9.107 1.00 95.25 107 LEU A N 1
ATOM 899 C CA . LEU A 1 107 ? 0.434 -5.560 9.015 1.00 95.25 107 LEU A CA 1
ATOM 900 C C . LEU A 1 107 ? 0.615 -6.418 10.273 1.00 95.25 107 LEU A C 1
ATOM 902 O O . LEU A 1 107 ? -0.373 -6.875 10.842 1.00 95.25 107 LEU A O 1
ATOM 906 N N . LEU A 1 108 ? 1.855 -6.578 10.747 1.00 95.00 108 LEU A N 1
ATOM 907 C CA . LEU A 1 108 ? 2.163 -7.320 11.971 1.00 95.00 108 LEU A CA 1
ATOM 908 C C . LEU A 1 108 ? 1.454 -6.717 13.192 1.00 95.00 108 LEU A C 1
ATOM 910 O O . LEU A 1 108 ? 0.807 -7.430 13.953 1.00 95.00 108 LEU A O 1
ATOM 914 N N . MET A 1 109 ? 1.538 -5.396 13.367 1.00 94.00 109 MET A N 1
ATOM 915 C CA . MET A 1 109 ? 0.901 -4.709 14.494 1.00 94.00 109 MET A CA 1
ATOM 916 C C . MET A 1 109 ? -0.626 -4.816 14.452 1.00 94.00 109 MET A C 1
ATOM 918 O O . MET A 1 109 ? -1.252 -4.922 15.500 1.00 94.00 109 MET A O 1
ATOM 922 N N . VAL A 1 110 ? -1.224 -4.795 13.259 1.00 93.88 110 VAL A N 1
ATOM 923 C CA . VAL A 1 110 ? -2.676 -4.939 13.077 1.00 93.88 110 VAL A CA 1
ATOM 924 C C . VAL A 1 110 ? -3.124 -6.379 13.328 1.00 93.88 110 VAL A C 1
ATOM 926 O O . VAL A 1 110 ? -4.178 -6.587 13.916 1.00 93.88 110 VAL A O 1
ATOM 929 N N . ALA A 1 111 ? -2.321 -7.368 12.929 1.00 93.00 111 ALA A N 1
ATOM 930 C CA . ALA A 1 111 ? -2.604 -8.781 13.170 1.00 93.00 111 ALA A CA 1
ATOM 931 C C . ALA A 1 111 ? -2.513 -9.167 14.658 1.00 93.00 111 ALA A C 1
ATOM 933 O O . ALA A 1 111 ? -3.226 -10.064 15.101 1.00 93.00 111 ALA A O 1
ATOM 934 N N . CYS A 1 112 ? -1.646 -8.499 15.425 1.00 92.19 112 CYS A N 1
ATOM 935 C CA . CYS A 1 112 ? -1.438 -8.766 16.852 1.00 92.19 112 CYS A CA 1
ATOM 936 C C . CYS A 1 112 ? -2.408 -8.027 17.795 1.00 92.19 112 CYS A C 1
ATOM 938 O O . CYS A 1 112 ? -2.353 -8.264 19.002 1.00 92.19 112 CYS A O 1
ATOM 940 N N . GLN A 1 113 ? -3.227 -7.101 17.286 1.00 85.94 113 GLN A N 1
ATOM 941 C CA . GLN A 1 113 ? -4.104 -6.228 18.078 1.00 85.94 113 GLN A CA 1
ATOM 942 C C . GLN A 1 113 ? -5.554 -6.722 18.059 1.00 85.94 113 GLN A C 1
ATOM 944 O O . GLN A 1 113 ? -6.189 -6.660 19.138 1.00 85.94 113 GLN A O 1
#

Secondary structure (DSSP, 8-state):
-HHHHHHHHHH-SHHHHHHHHHHHHHHHS-HHHHHHHHHHHHHHHHHHHHHHHHHHH---GGG-PPPTHHHHS--HHHHHHHHHHTT---SSS---THHHHHHHHHHHHHHT-

Sequence (113 aa):
MTMMAVVAWIRMDLLATLLLIWLMVFVLSSRITCRCLWPMFLLYLTVLFPLQYAFYVGLPPFLCFDYPWSRWLSDPLQNDNLIFWLDLPSYRFQLDTRKSVADFLLLLMVACQ

Foldseek 3Di:
DVLLQVLLVVQQAPVSVVSVVVVVVCVPDDPVVCVVCLVVVLVVLVVVLVVLVDQLVPDDVVVVDADPVCVVQVPCVPCVVVCSRNVGHHPVDHGDCVSSVSSVVVSVVSVVD